Protein AF-A0A3N1SHB2-F1 (afdb_monomer)

Mean predicted aligned error: 11.15 Å

Secondary structure (DSSP, 8-state):
----HHHHHTTS-TT-EEEE-SSSTT-EEEESHHHIIIIIHHHHHTTB-GGG-EEEEEE----SSS---EEEEE--BTTS------PPPPP-----PPPP----

Solvent-accessible surface area (backbone atoms only — not comparable to full-atom values): 6870 Å² total; per-residue (Å²): 136,85,78,66,61,71,69,54,42,75,77,48,52,76,82,37,73,49,72,43,84,78,92,52,101,79,38,48,75,32,64,14,45,62,38,40,61,69,43,48,50,53,60,48,54,79,42,36,40,72,94,52,55,45,79,48,79,75,47,56,85,65,82,66,92,82,70,49,77,46,67,49,75,49,49,45,35,69,83,74,55,74,71,80,84,74,78,76,73,78,82,80,77,74,78,79,75,75,79,81,78,80,76,133

Nearest PDB structures (foldseek):
  7epn-assembly1_A  TM=7.772E-01  e=4.973E-02  Mycolicibacterium smegmatis MC2 155
  7epn-assembly1_B  TM=7.665E-01  e=9.439E-02  Mycolicibacterium smegmatis MC2 155
  6a5g-assembly2_C  TM=7.417E-01  e=2.037E-01  Streptomyces seoulensis

pLDDT: mean 80.7, std 18.77, range [35.28, 97.75]

Radius of gyration: 19.36 Å; Cα contacts (8 Å, |Δi|>4): 107; chains: 1; bounding box: 36×59×47 Å

Foldseek 3Di:
DDDPLVVVLVVDDQQDKDADDDDDPLGDIAGGSCRVVVPSVVVVVVFFPVVFKDKAWPAFPDDDPPTDTDIDIFGDTPVGDGDDPDDDDPPPPDPDDPPDPDDD

Structure (mmCIF, N/CA/C/O backbone):
data_AF-A0A3N1SHB2-F1
#
_entry.id   AF-A0A3N1SHB2-F1
#
loop_
_atom_site.group_PDB
_atom_site.id
_atom_site.type_symbol
_atom_site.label_atom_id
_atom_site.label_alt_id
_atom_site.label_comp_id
_atom_site.label_asym_id
_atom_site.label_entity_id
_atom_site.label_seq_id
_atom_site.pdbx_PDB_ins_code
_atom_site.Cartn_x
_atom_site.Cartn_y
_atom_site.Cartn_z
_atom_site.occupancy
_atom_site.B_iso_or_equiv
_atom_site.auth_seq_id
_atom_site.auth_comp_id
_atom_site.auth_asym_id
_atom_site.auth_atom_id
_atom_site.pdbx_PDB_model_num
ATOM 1 N N . MET A 1 1 ? 15.667 -8.758 -1.452 1.00 46.53 1 MET A N 1
ATOM 2 C CA . MET A 1 1 ? 15.205 -9.162 -0.103 1.00 46.53 1 MET A CA 1
ATOM 3 C C . MET A 1 1 ? 13.737 -9.562 -0.217 1.00 46.53 1 MET A C 1
ATOM 5 O O . MET A 1 1 ? 12.983 -8.793 -0.800 1.00 46.53 1 MET A O 1
ATOM 9 N N . ALA A 1 2 ? 13.334 -10.760 0.211 1.00 63.84 2 ALA A N 1
ATOM 10 C CA . ALA A 1 2 ? 11.915 -11.131 0.247 1.00 63.84 2 ALA A CA 1
ATOM 11 C C . ALA A 1 2 ? 11.353 -10.733 1.620 1.00 63.84 2 ALA A C 1
ATOM 13 O O . ALA A 1 2 ? 11.970 -11.057 2.631 1.00 63.84 2 ALA A O 1
ATOM 14 N N . GLY A 1 3 ? 10.256 -9.973 1.651 1.00 73.81 3 GLY A N 1
ATOM 15 C CA . GLY A 1 3 ? 9.581 -9.615 2.900 1.00 73.81 3 GLY A CA 1
ATOM 16 C C . GLY A 1 3 ? 8.864 -10.817 3.516 1.00 73.81 3 GLY A C 1
ATOM 17 O O . GLY A 1 3 ? 8.511 -11.760 2.807 1.00 73.81 3 GLY A O 1
ATOM 18 N N . ASP A 1 4 ? 8.630 -10.769 4.826 1.00 89.69 4 ASP A N 1
ATOM 19 C CA . ASP A 1 4 ? 7.847 -11.778 5.542 1.00 89.69 4 ASP A CA 1
ATOM 20 C C . ASP A 1 4 ? 6.343 -11.531 5.331 1.00 89.69 4 ASP A C 1
ATOM 22 O O . ASP A 1 4 ? 5.665 -10.869 6.122 1.00 89.69 4 ASP A O 1
ATOM 26 N N . PHE A 1 5 ? 5.829 -12.006 4.194 1.00 89.12 5 PHE A N 1
ATOM 27 C CA . PHE A 1 5 ? 4.421 -11.825 3.838 1.00 89.12 5 PHE A CA 1
ATOM 28 C C . PHE A 1 5 ? 3.471 -12.666 4.687 1.00 89.12 5 PHE A C 1
ATOM 30 O O . PHE A 1 5 ? 2.301 -12.302 4.788 1.00 89.12 5 PHE A O 1
ATOM 37 N N . GLU A 1 6 ? 3.945 -13.750 5.305 1.00 89.75 6 GLU A N 1
ATOM 38 C CA . GLU A 1 6 ? 3.127 -14.550 6.215 1.00 89.75 6 GLU A CA 1
ATOM 39 C C . GLU A 1 6 ? 2.859 -13.763 7.501 1.00 89.75 6 GLU A C 1
ATOM 41 O O . GLU A 1 6 ? 1.698 -13.553 7.862 1.00 89.75 6 GLU A O 1
ATOM 46 N N . ALA A 1 7 ? 3.911 -13.221 8.125 1.00 92.44 7 ALA A N 1
ATOM 47 C CA . ALA A 1 7 ? 3.767 -12.362 9.293 1.00 92.44 7 ALA A CA 1
ATOM 48 C C . ALA A 1 7 ? 2.953 -11.103 8.966 1.00 92.44 7 ALA A C 1
ATOM 50 O O . ALA A 1 7 ? 2.023 -10.762 9.700 1.00 92.44 7 ALA A O 1
ATOM 51 N N . ALA A 1 8 ? 3.234 -10.447 7.832 1.00 91.81 8 ALA A N 1
ATOM 52 C CA . ALA A 1 8 ? 2.514 -9.243 7.420 1.00 91.81 8 ALA A CA 1
ATOM 53 C C . ALA A 1 8 ? 1.009 -9.487 7.284 1.00 91.81 8 ALA A C 1
ATOM 55 O O . ALA A 1 8 ? 0.212 -8.629 7.651 1.00 91.81 8 ALA A O 1
ATOM 56 N N . ARG A 1 9 ? 0.604 -10.668 6.807 1.00 93.81 9 ARG A N 1
ATOM 57 C CA . ARG A 1 9 ? -0.801 -11.033 6.623 1.00 93.81 9 ARG A CA 1
ATOM 58 C C . ARG A 1 9 ? -1.608 -10.983 7.917 1.00 93.81 9 ARG A C 1
ATOM 60 O O . ARG A 1 9 ? -2.764 -10.570 7.888 1.00 93.81 9 ARG A O 1
ATOM 67 N N . SER A 1 10 ? -0.993 -11.367 9.035 1.00 94.62 10 SER A N 1
ATOM 68 C CA . SER A 1 10 ? -1.632 -11.362 10.358 1.00 94.62 10 SER A CA 1
ATOM 69 C C . SER A 1 10 ? -1.985 -9.957 10.867 1.00 94.62 10 SER A C 1
ATOM 71 O O . SER A 1 10 ? -2.809 -9.825 11.767 1.00 94.62 10 SER A O 1
ATOM 73 N N . LEU A 1 11 ? -1.407 -8.910 10.266 1.00 93.44 11 LEU A N 1
ATOM 74 C CA . LEU A 1 11 ? -1.630 -7.512 10.641 1.00 93.44 11 LEU A CA 1
ATOM 75 C C . LEU A 1 11 ? -2.874 -6.893 9.980 1.00 93.44 11 LEU A C 1
ATOM 77 O O . LEU A 1 11 ? -3.256 -5.779 10.328 1.00 93.44 11 LEU A O 1
ATOM 81 N N . TYR A 1 12 ? -3.505 -7.580 9.020 1.00 95.12 12 TYR A N 1
ATOM 82 C CA . TYR A 1 12 ? -4.626 -7.039 8.246 1.00 95.12 12 TYR A CA 1
ATOM 83 C C . TYR A 1 12 ? -5.964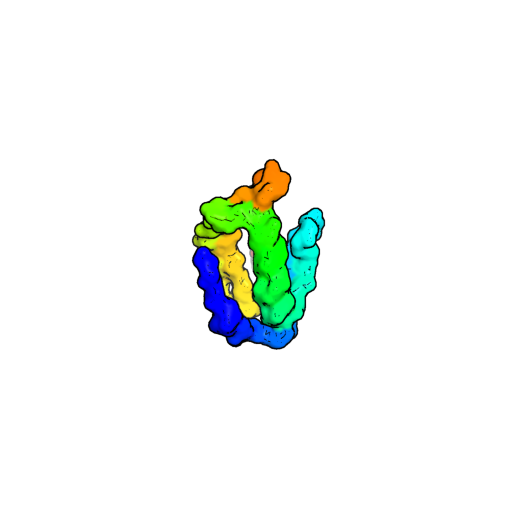 -7.650 8.659 1.00 95.12 12 TYR A C 1
ATOM 85 O O . TYR A 1 12 ? -6.127 -8.869 8.729 1.00 95.12 12 TYR A O 1
ATOM 93 N N . ALA A 1 13 ? -6.976 -6.794 8.815 1.00 97.06 13 ALA A N 1
ATOM 94 C CA . ALA A 1 13 ? -8.363 -7.237 8.871 1.00 97.06 13 ALA A CA 1
ATOM 95 C C . ALA A 1 13 ? -8.808 -7.829 7.512 1.00 97.06 13 ALA A C 1
ATOM 97 O O . ALA A 1 13 ? -8.346 -7.362 6.465 1.00 97.06 13 ALA A O 1
ATOM 98 N N . PRO A 1 14 ? -9.765 -8.781 7.480 1.00 95.81 14 PRO A N 1
ATOM 99 C CA . PRO A 1 14 ? -10.252 -9.369 6.226 1.00 95.81 14 PRO A CA 1
ATOM 100 C C . PRO A 1 14 ? -10.783 -8.340 5.217 1.00 95.81 14 PRO A C 1
ATOM 102 O O . PRO A 1 14 ? -10.636 -8.525 4.013 1.00 95.81 14 PRO A O 1
ATOM 105 N N . GLY A 1 15 ? -11.377 -7.247 5.708 1.00 96.19 15 GLY A N 1
ATOM 106 C CA . GLY A 1 15 ? -11.902 -6.143 4.898 1.00 96.19 15 GLY A CA 1
ATOM 107 C C . GLY A 1 15 ? -10.940 -4.967 4.710 1.00 96.19 15 GLY A C 1
ATOM 108 O O . GLY A 1 15 ? -11.385 -3.908 4.278 1.00 96.19 15 GLY A O 1
ATOM 109 N N . ALA A 1 16 ? -9.657 -5.104 5.066 1.00 97.25 16 ALA A N 1
ATOM 110 C CA . ALA A 1 16 ? -8.690 -4.018 4.931 1.00 97.25 16 ALA A CA 1
ATOM 111 C C . ALA A 1 16 ? -8.568 -3.561 3.471 1.00 97.25 16 ALA A C 1
ATOM 113 O O . ALA A 1 16 ? -8.584 -4.380 2.554 1.00 97.25 16 ALA A O 1
ATOM 114 N N . THR A 1 17 ? -8.418 -2.259 3.255 1.00 97.50 17 THR A N 1
ATOM 115 C CA . THR A 1 17 ? -8.266 -1.678 1.919 1.00 97.50 17 THR A CA 1
ATOM 116 C C . THR A 1 17 ? -6.931 -0.968 1.792 1.00 97.50 17 THR A C 1
ATOM 118 O O . THR A 1 17 ? -6.573 -0.172 2.657 1.00 97.50 17 THR A O 1
ATOM 121 N N . TRP A 1 18 ? -6.238 -1.200 0.684 1.00 96.38 18 TRP A N 1
ATOM 122 C CA . TRP A 1 18 ? -5.108 -0.388 0.246 1.00 96.38 18 TRP A CA 1
ATOM 123 C C . TRP A 1 18 ? -5.542 0.412 -0.975 1.00 96.38 18 TRP A C 1
ATOM 125 O O . TRP A 1 18 ? -6.128 -0.168 -1.884 1.00 96.38 18 TRP A O 1
ATOM 135 N N . THR A 1 19 ? -5.274 1.715 -1.014 1.00 96.31 19 THR A N 1
ATOM 136 C CA . THR A 1 19 ? -5.643 2.568 -2.152 1.00 96.31 19 THR A CA 1
ATOM 13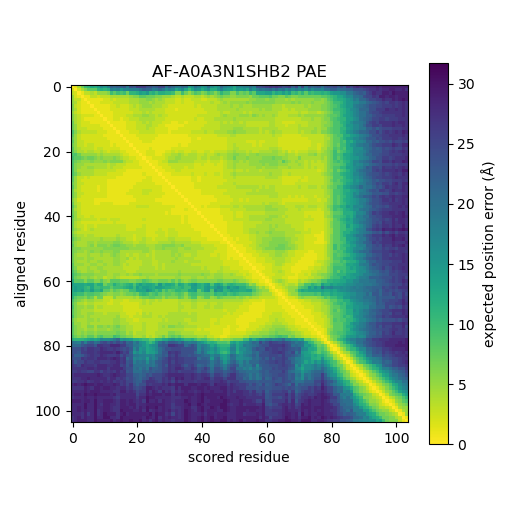7 C C . THR A 1 19 ? -4.421 3.334 -2.627 1.00 96.31 19 THR A C 1
ATOM 139 O O . THR A 1 19 ? -3.814 4.069 -1.852 1.00 96.31 19 THR A O 1
ATOM 142 N N . LEU A 1 20 ? -4.087 3.193 -3.911 1.00 93.50 20 LEU A N 1
ATOM 143 C CA . LEU A 1 20 ? -3.082 4.015 -4.578 1.00 93.50 20 LEU A CA 1
ATOM 144 C C . LEU A 1 20 ? -3.805 5.031 -5.470 1.00 93.50 20 LEU A C 1
ATOM 146 O O . LEU A 1 20 ? -4.345 4.644 -6.513 1.00 93.50 20 LEU A O 1
ATOM 150 N N . PRO A 1 21 ? -3.856 6.314 -5.068 1.00 92.81 21 PRO A N 1
ATOM 151 C CA . PRO A 1 21 ? -4.530 7.341 -5.848 1.00 92.81 21 PRO A CA 1
ATOM 152 C C . PRO A 1 21 ? -3.784 7.634 -7.159 1.00 92.81 21 PRO A C 1
ATOM 154 O O . PRO A 1 21 ? -2.602 7.321 -7.310 1.00 92.81 21 PRO A O 1
ATOM 157 N N . GLY A 1 22 ? -4.475 8.269 -8.106 1.00 91.88 22 GLY A N 1
ATOM 158 C CA . GLY A 1 22 ? -3.914 8.708 -9.387 1.00 91.88 22 GLY A CA 1
ATOM 159 C C . GLY A 1 22 ? -4.482 7.959 -10.592 1.00 91.88 22 GLY A C 1
ATOM 160 O O . GLY A 1 22 ? -5.524 7.318 -10.496 1.00 91.88 22 GLY A O 1
ATOM 161 N N . ASP A 1 23 ? -3.780 8.073 -11.719 1.00 91.38 23 ASP A N 1
ATOM 162 C CA . ASP A 1 23 ? -4.133 7.466 -13.010 1.00 91.38 23 ASP A CA 1
ATOM 163 C C . ASP A 1 23 ? -2.919 6.733 -13.605 1.00 91.38 23 ASP A C 1
ATOM 165 O O . ASP A 1 23 ? -2.436 7.000 -14.705 1.00 91.38 23 ASP A O 1
ATOM 169 N N . LEU A 1 24 ? -2.320 5.866 -12.792 1.00 88.06 24 LEU A N 1
ATOM 170 C CA . LEU A 1 24 ? -1.241 4.979 -13.209 1.00 88.06 24 LEU A CA 1
ATOM 171 C C . LEU A 1 24 ? -1.804 3.575 -13.452 1.00 88.06 24 LEU A C 1
ATOM 173 O O . LEU A 1 24 ? -2.815 3.214 -12.860 1.00 88.06 24 LEU A O 1
ATOM 177 N N . PRO A 1 25 ? -1.114 2.711 -14.218 1.00 88.75 25 PRO A N 1
ATOM 178 C CA . PRO A 1 25 ? -1.539 1.320 -14.403 1.00 88.75 25 PRO A CA 1
ATOM 179 C C . PRO A 1 25 ? -1.672 0.503 -13.110 1.00 88.75 25 PRO A C 1
ATOM 181 O O . PRO A 1 25 ? -2.214 -0.597 -13.145 1.00 88.75 25 PRO A O 1
ATOM 184 N N . LEU A 1 26 ? -1.107 0.993 -12.002 1.00 89.50 26 LEU A N 1
ATOM 185 C CA . LEU A 1 26 ? -1.259 0.401 -10.678 1.00 89.50 26 LEU A CA 1
ATOM 186 C C . LEU A 1 26 ? -2.344 1.108 -9.852 1.00 89.50 26 LEU A C 1
ATOM 188 O O . LEU A 1 26 ? -2.728 0.557 -8.846 1.00 89.50 26 LEU A O 1
ATOM 192 N N . SER A 1 27 ? -2.842 2.292 -10.214 1.00 93.31 27 SER A N 1
ATOM 193 C CA . SER A 1 27 ? -3.829 3.023 -9.406 1.00 93.31 27 SER A CA 1
ATOM 194 C C . SER A 1 27 ? -5.123 2.227 -9.207 1.00 93.31 27 SER A C 1
ATOM 196 O O . SER A 1 27 ? -5.574 1.507 -10.098 1.00 93.31 27 SER A O 1
ATOM 198 N N . GLY A 1 28 ? -5.726 2.365 -8.027 1.00 95.31 28 GLY A N 1
ATOM 199 C CA . GLY A 1 28 ? -6.929 1.628 -7.646 1.00 95.31 28 GLY A CA 1
ATOM 200 C C . GLY A 1 28 ? -6.971 1.272 -6.163 1.00 95.31 28 GLY A C 1
ATOM 201 O O . GLY A 1 28 ? -6.159 1.754 -5.369 1.00 95.31 28 GLY A O 1
ATOM 202 N N . THR A 1 29 ? -7.935 0.422 -5.805 1.00 97.56 29 THR A N 1
ATOM 203 C CA . THR A 1 29 ? -8.127 -0.093 -4.445 1.00 97.56 29 THR A CA 1
ATOM 204 C C . THR A 1 29 ? -8.078 -1.619 -4.447 1.00 97.56 29 THR A C 1
ATOM 206 O O . THR A 1 29 ? -8.775 -2.264 -5.229 1.00 97.56 29 THR A O 1
ATOM 209 N N . TRP A 1 30 ? -7.294 -2.195 -3.536 1.00 97.25 30 TRP A N 1
ATOM 210 C CA . TRP A 1 30 ? -7.225 -3.635 -3.272 1.00 97.25 30 TRP A CA 1
ATOM 211 C C . TRP A 1 30 ? -7.844 -3.923 -1.912 1.00 97.25 30 TRP A C 1
ATOM 213 O O . TRP A 1 30 ? -7.513 -3.257 -0.929 1.00 97.25 30 TRP A O 1
ATOM 223 N N . THR A 1 31 ? -8.712 -4.930 -1.847 1.00 97.75 31 THR A N 1
ATOM 224 C CA . THR A 1 31 ? -9.432 -5.299 -0.623 1.00 97.75 31 THR A CA 1
ATOM 225 C C . THR A 1 31 ? -9.017 -6.683 -0.143 1.00 97.75 31 THR A C 1
ATOM 227 O O . THR A 1 31 ? -9.091 -7.660 -0.886 1.00 97.75 31 THR A O 1
ATOM 230 N N . GLY A 1 32 ? -8.631 -6.759 1.125 1.00 97.12 32 GLY A N 1
ATOM 231 C CA . GLY A 1 32 ? -8.227 -7.969 1.821 1.00 97.12 32 GLY A CA 1
ATOM 232 C C . GLY A 1 32 ? -6.735 -8.291 1.674 1.00 97.12 32 GLY A C 1
ATOM 233 O O . GLY A 1 32 ? -6.106 -7.941 0.669 1.00 97.12 32 GLY A O 1
ATOM 234 N N . PRO A 1 33 ? -6.151 -8.990 2.664 1.00 96.19 33 PRO A N 1
ATOM 235 C CA . PRO A 1 33 ? -4.717 -9.269 2.711 1.00 96.19 33 PRO A CA 1
ATOM 236 C C . PRO A 1 33 ? -4.184 -10.032 1.490 1.00 96.19 33 PRO A C 1
ATOM 238 O O . PRO A 1 33 ? -3.056 -9.779 1.076 1.00 96.19 33 PRO A O 1
ATOM 241 N N . ASP A 1 34 ? -4.982 -10.921 0.883 1.00 94.75 34 ASP A N 1
ATOM 242 C CA . ASP A 1 34 ? -4.612 -11.615 -0.362 1.00 94.75 34 ASP A CA 1
ATOM 243 C C . ASP A 1 34 ? -4.358 -10.654 -1.510 1.00 94.75 34 ASP A C 1
ATOM 245 O O . ASP A 1 34 ? -3.329 -10.733 -2.172 1.00 94.75 34 ASP A O 1
ATOM 249 N N . ARG A 1 35 ? -5.290 -9.727 -1.737 1.00 95.50 35 ARG A N 1
ATOM 250 C CA . ARG A 1 35 ? -5.194 -8.768 -2.838 1.00 95.50 35 ARG A CA 1
ATOM 251 C C . ARG A 1 35 ? -4.071 -7.773 -2.573 1.00 95.50 35 ARG A C 1
ATOM 253 O O . ARG A 1 35 ? -3.285 -7.468 -3.466 1.00 95.50 35 ARG A O 1
ATOM 260 N N . ILE A 1 36 ? -3.965 -7.294 -1.333 1.00 95.31 36 ILE A N 1
ATOM 261 C CA . ILE A 1 36 ? -2.947 -6.317 -0.942 1.00 95.31 36 ILE A CA 1
ATOM 262 C C . ILE A 1 36 ? -1.546 -6.930 -1.069 1.00 95.31 36 ILE A C 1
ATOM 264 O O . ILE A 1 36 ? -0.721 -6.417 -1.821 1.00 95.31 36 ILE A O 1
ATOM 268 N N . LEU A 1 37 ? -1.259 -8.041 -0.394 1.00 94.12 37 LEU A N 1
ATOM 269 C CA . LEU A 1 37 ? 0.097 -8.603 -0.359 1.00 94.12 37 LEU A CA 1
ATOM 270 C C . LEU A 1 37 ? 0.406 -9.495 -1.567 1.00 94.12 37 LEU A C 1
ATOM 272 O O . LEU A 1 37 ? 1.524 -9.473 -2.075 1.00 94.12 37 LEU A O 1
ATOM 276 N N . GLY A 1 38 ? -0.571 -10.276 -2.027 1.00 92.38 38 GLY A N 1
ATOM 277 C CA . GLY A 1 38 ? -0.396 -11.277 -3.080 1.00 92.38 38 GLY A CA 1
ATOM 278 C C . GLY A 1 38 ? -0.565 -10.751 -4.503 1.00 92.38 38 GLY A C 1
ATOM 279 O O . GLY A 1 38 ? -0.051 -11.376 -5.424 1.00 92.38 38 GLY A O 1
ATOM 280 N N . GLU A 1 39 ? -1.233 -9.612 -4.708 1.00 93.06 39 GLU A N 1
ATOM 281 C CA . GLU A 1 39 ? -1.434 -9.047 -6.053 1.00 93.06 39 GLU A CA 1
ATOM 282 C C . GLU A 1 39 ? -0.798 -7.662 -6.204 1.00 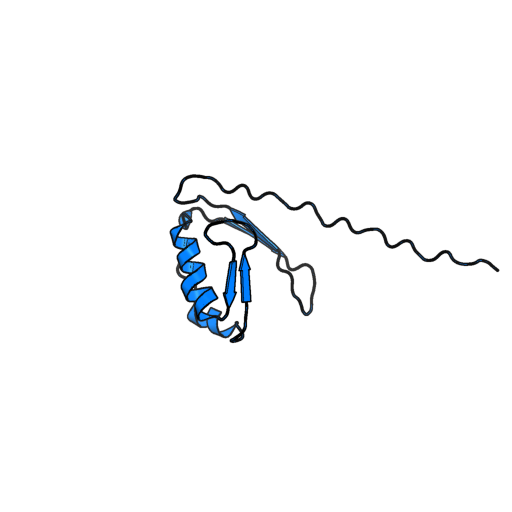93.06 39 GLU A C 1
ATOM 284 O O . GLU A 1 39 ? -0.040 -7.442 -7.151 1.00 93.06 39 GLU A O 1
ATOM 289 N N . SER A 1 40 ? -1.036 -6.734 -5.267 1.00 91.62 40 SER A N 1
ATOM 290 C CA . SER A 1 40 ? -0.536 -5.358 -5.417 1.00 91.62 40 SER A CA 1
ATOM 291 C C . SER A 1 40 ? 0.995 -5.269 -5.336 1.00 91.62 40 SER A C 1
ATOM 293 O O . SER A 1 40 ? 1.621 -4.579 -6.143 1.00 91.62 40 SER A O 1
ATOM 295 N N . VAL A 1 41 ? 1.623 -6.017 -4.419 1.00 89.75 41 VAL A N 1
ATOM 296 C CA . VAL A 1 41 ? 3.083 -5.998 -4.250 1.00 89.75 41 VAL A CA 1
ATOM 297 C C . VAL A 1 41 ? 3.802 -6.633 -5.448 1.00 89.75 41 VAL A C 1
ATOM 299 O O . VAL A 1 41 ? 4.729 -6.002 -5.966 1.00 89.75 41 VAL A O 1
ATOM 302 N N . PRO A 1 42 ? 3.396 -7.813 -5.963 1.00 90.00 42 PRO A N 1
ATOM 303 C CA . PRO A 1 42 ? 3.935 -8.333 -7.220 1.00 90.00 42 PRO A CA 1
ATOM 304 C C . PRO A 1 42 ? 3.736 -7.377 -8.398 1.00 90.00 42 PRO A C 1
ATOM 306 O O . PRO A 1 42 ? 4.705 -7.065 -9.086 1.00 90.00 42 PRO A O 1
ATOM 309 N N . ALA A 1 43 ? 2.537 -6.807 -8.565 1.00 90.62 43 ALA A N 1
ATOM 310 C 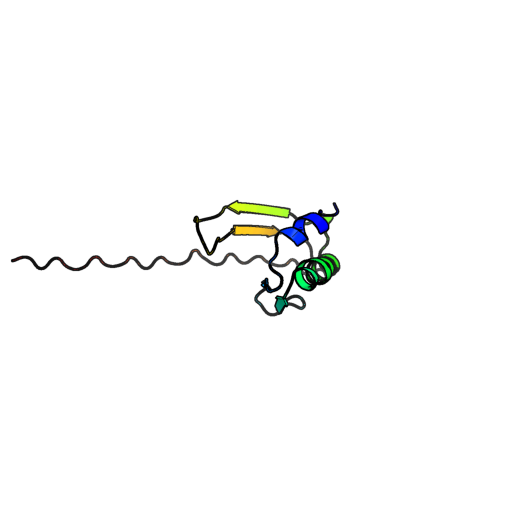CA . ALA A 1 43 ? 2.265 -5.861 -9.647 1.00 90.62 43 ALA A CA 1
ATOM 311 C C . ALA A 1 43 ? 3.165 -4.611 -9.592 1.00 90.62 43 ALA A C 1
ATOM 313 O O . ALA A 1 43 ? 3.530 -4.060 -10.637 1.00 90.62 43 ALA A O 1
ATOM 314 N N . MET A 1 44 ? 3.543 -4.168 -8.389 1.00 89.06 44 MET A N 1
ATOM 315 C CA . MET A 1 44 ? 4.507 -3.088 -8.186 1.00 89.06 44 MET A CA 1
ATOM 316 C C . MET A 1 44 ? 5.942 -3.519 -8.534 1.00 89.06 44 MET A C 1
ATOM 318 O O . MET A 1 44 ? 6.648 -2.791 -9.233 1.00 89.06 44 MET A O 1
ATOM 322 N N . ARG A 1 45 ? 6.367 -4.722 -8.125 1.00 86.69 45 ARG A N 1
ATOM 323 C CA . ARG A 1 45 ? 7.698 -5.280 -8.446 1.00 86.69 45 ARG A CA 1
ATOM 324 C C . ARG A 1 45 ? 7.910 -5.503 -9.945 1.00 86.69 45 ARG A C 1
ATOM 326 O O . ARG A 1 45 ? 9.013 -5.277 -10.438 1.00 86.69 45 ARG A O 1
ATOM 333 N N . ASP A 1 46 ? 6.858 -5.861 -10.673 1.00 90.44 46 ASP A N 1
ATOM 334 C CA . ASP A 1 46 ? 6.893 -6.026 -12.132 1.00 90.44 46 ASP A CA 1
ATOM 335 C C . ASP A 1 46 ? 7.139 -4.708 -12.883 1.00 90.44 46 ASP A C 1
ATOM 337 O O . ASP A 1 46 ? 7.443 -4.712 -14.075 1.00 90.44 46 ASP A O 1
ATOM 341 N N . ARG A 1 47 ? 7.006 -3.560 -12.205 1.00 89.94 47 ARG A N 1
ATOM 342 C CA . ARG A 1 47 ? 7.131 -2.219 -12.799 1.00 89.94 47 ARG A CA 1
ATOM 343 C C . ARG A 1 47 ? 8.340 -1.433 -12.297 1.00 89.94 47 ARG A C 1
ATOM 345 O O . ARG A 1 47 ? 8.719 -0.449 -12.937 1.00 89.94 47 ARG A O 1
ATOM 352 N N . LEU A 1 48 ? 8.949 -1.849 -11.188 1.00 88.88 48 LEU A N 1
ATOM 353 C CA . LEU A 1 48 ? 10.053 -1.149 -10.526 1.00 88.88 48 LEU A CA 1
ATOM 354 C C . LEU A 1 48 ? 11.343 -1.971 -10.564 1.00 88.88 48 LEU A C 1
ATOM 356 O O . LEU A 1 48 ? 11.327 -3.191 -10.385 1.00 88.88 48 LEU A O 1
ATOM 360 N N . GLU A 1 49 ? 12.472 -1.295 -10.764 1.00 90.38 49 GLU A N 1
ATOM 361 C CA . GLU A 1 49 ? 13.785 -1.893 -10.533 1.00 90.38 49 GLU A CA 1
ATOM 362 C C . GLU A 1 49 ? 14.024 -1.945 -9.025 1.00 90.38 49 GLU A C 1
ATOM 364 O O . GLU A 1 49 ? 14.384 -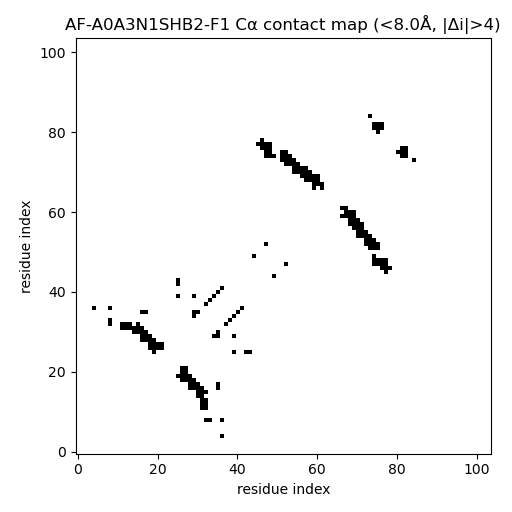0.947 -8.401 1.00 90.38 49 GLU A O 1
ATOM 369 N N . THR A 1 50 ? 13.775 -3.106 -8.419 1.00 85.62 50 THR A N 1
ATOM 370 C CA . THR A 1 50 ? 13.749 -3.259 -6.957 1.00 85.62 50 THR A CA 1
ATOM 371 C C . THR A 1 50 ? 15.064 -2.893 -6.281 1.00 85.62 50 THR A C 1
ATOM 373 O O . THR A 1 50 ? 15.042 -2.422 -5.150 1.00 85.62 50 THR A O 1
ATOM 376 N N . ASP A 1 51 ? 16.187 -3.055 -6.980 1.00 88.25 51 ASP A N 1
ATOM 377 C CA . ASP A 1 51 ? 17.521 -2.746 -6.452 1.00 88.25 51 ASP A CA 1
ATOM 378 C C . ASP A 1 51 ? 17.821 -1.238 -6.441 1.00 88.25 51 ASP A C 1
ATOM 380 O O . ASP A 1 51 ? 18.795 -0.805 -5.836 1.00 88.25 51 ASP A O 1
ATOM 384 N N . SER A 1 52 ? 16.973 -0.429 -7.086 1.00 89.12 52 SER A N 1
ATOM 385 C CA . SER A 1 52 ? 17.061 1.038 -7.086 1.00 89.12 52 SER A CA 1
ATOM 386 C C . SER A 1 52 ? 16.137 1.705 -6.066 1.00 89.12 52 SER A C 1
ATOM 388 O O . SER A 1 52 ? 16.086 2.932 -6.009 1.00 89.12 52 SER A O 1
ATOM 390 N N . LEU A 1 53 ? 15.351 0.920 -5.318 1.00 87.94 53 LEU A N 1
ATOM 391 C CA . LEU A 1 53 ? 14.371 1.469 -4.390 1.00 87.94 53 LEU A CA 1
ATOM 392 C C . LEU A 1 53 ? 15.046 2.014 -3.135 1.00 87.94 53 LEU A C 1
ATOM 394 O O . LEU A 1 53 ? 15.684 1.282 -2.382 1.00 87.94 53 LEU A O 1
ATOM 398 N N . GLU A 1 54 ? 14.808 3.290 -2.876 1.00 90.12 54 GLU A N 1
ATOM 399 C CA . GLU A 1 54 ? 15.191 3.984 -1.656 1.00 90.12 54 GLU A CA 1
ATOM 400 C C . GLU A 1 54 ? 13.926 4.385 -0.897 1.00 90.12 54 GLU A C 1
ATOM 402 O O . GLU A 1 54 ? 12.996 4.954 -1.478 1.00 90.12 54 GLU A O 1
ATOM 407 N N . PHE A 1 55 ? 13.898 4.099 0.404 1.00 89.38 55 PHE A N 1
ATOM 408 C CA . PHE A 1 55 ? 12.809 4.464 1.306 1.00 89.38 55 PHE A CA 1
ATOM 409 C C . PHE A 1 55 ? 13.337 5.393 2.397 1.00 89.38 55 PHE A C 1
ATOM 411 O O . PHE A 1 55 ? 14.320 5.082 3.065 1.00 89.38 55 PHE A O 1
ATOM 418 N N . GLU A 1 56 ? 12.656 6.514 2.590 1.00 94.06 56 GLU A N 1
ATOM 419 C CA . GLU A 1 56 ? 12.961 7.521 3.601 1.00 94.06 56 GLU A CA 1
ATOM 420 C C . GLU A 1 56 ? 11.715 7.699 4.471 1.00 94.06 56 GLU A C 1
ATOM 422 O O . GLU A 1 56 ? 10.695 8.201 4.005 1.00 94.06 56 GLU A O 1
ATOM 427 N N . PHE A 1 57 ? 11.758 7.197 5.707 1.00 94.12 57 PHE A N 1
ATOM 428 C CA . PHE A 1 57 ? 10.636 7.289 6.642 1.00 94.12 57 PHE A CA 1
ATOM 429 C C . PHE A 1 57 ? 10.681 8.625 7.384 1.00 94.12 57 PHE A C 1
ATOM 431 O O . PHE A 1 57 ? 11.667 8.919 8.055 1.00 94.12 57 PHE A O 1
ATOM 438 N N . GLU A 1 58 ? 9.616 9.414 7.275 1.00 94.38 58 GLU A N 1
ATOM 439 C CA . GLU A 1 58 ? 9.550 10.776 7.823 1.00 94.38 58 GLU A CA 1
ATOM 440 C C . GLU A 1 58 ? 8.941 10.781 9.230 1.00 94.38 58 GLU A C 1
ATOM 442 O O . GLU A 1 58 ? 9.339 11.566 10.091 1.00 94.38 58 GLU A O 1
ATOM 447 N N . GLY A 1 59 ? 7.992 9.877 9.494 1.00 92.06 59 GLY A N 1
ATOM 448 C CA . GLY A 1 59 ? 7.424 9.697 10.824 1.00 92.06 59 GLY A CA 1
ATOM 449 C C . GLY A 1 59 ? 5.950 9.314 10.834 1.00 92.06 59 GLY A C 1
ATOM 450 O O . GLY A 1 59 ? 5.352 8.958 9.820 1.00 92.06 59 GLY A O 1
ATOM 451 N N . VAL A 1 60 ? 5.372 9.405 12.030 1.00 94.19 60 VAL A N 1
ATOM 452 C CA . VAL A 1 60 ? 3.952 9.169 12.304 1.00 94.19 60 VAL A CA 1
ATOM 453 C C . VAL A 1 60 ? 3.395 10.420 12.991 1.00 94.19 60 VAL A C 1
ATOM 455 O O . VAL A 1 60 ? 3.477 10.530 14.217 1.00 94.19 60 VAL A O 1
ATOM 458 N N . PRO A 1 61 ? 2.931 11.434 12.240 1.00 86.75 61 PRO A N 1
ATOM 459 C CA . PRO A 1 61 ? 2.433 12.670 12.832 1.00 86.75 61 PRO A CA 1
ATOM 460 C C . PRO A 1 61 ? 1.051 12.451 13.462 1.00 86.75 61 PRO A C 1
ATOM 462 O O . PRO A 1 61 ? 0.014 12.698 12.850 1.00 86.75 61 PRO A O 1
ATOM 465 N N . GLY A 1 62 ? 1.049 12.002 14.715 1.00 84.94 62 GLY A N 1
ATOM 466 C CA . GLY A 1 62 ? -0.148 11.817 15.530 1.00 84.94 62 GLY A CA 1
ATOM 467 C C . GLY A 1 62 ? -0.269 10.411 16.110 1.00 84.94 62 GLY A C 1
ATOM 468 O O . GLY A 1 62 ? 0.337 9.459 15.630 1.00 84.94 62 GLY A O 1
ATOM 469 N N . GLU A 1 63 ? -1.083 10.299 17.153 1.00 82.12 63 GLU A N 1
ATOM 470 C CA . GLU A 1 63 ? -1.428 9.041 17.815 1.00 82.12 63 GLU A CA 1
ATOM 471 C C . GLU A 1 63 ? -2.956 8.865 17.779 1.00 82.12 63 GLU A C 1
ATOM 473 O O . GLU A 1 63 ? -3.692 9.854 17.823 1.00 82.12 63 GLU A O 1
ATOM 478 N N . GLY A 1 64 ? -3.440 7.620 17.710 1.00 82.25 64 GLY A N 1
ATOM 479 C CA . GLY A 1 64 ? -4.873 7.288 17.698 1.00 82.25 64 GLY A CA 1
ATOM 480 C C . GLY A 1 64 ? -5.367 6.679 16.383 1.00 82.25 64 GLY A C 1
ATOM 481 O O . GLY A 1 64 ? -4.577 6.257 15.548 1.00 82.25 64 GLY A 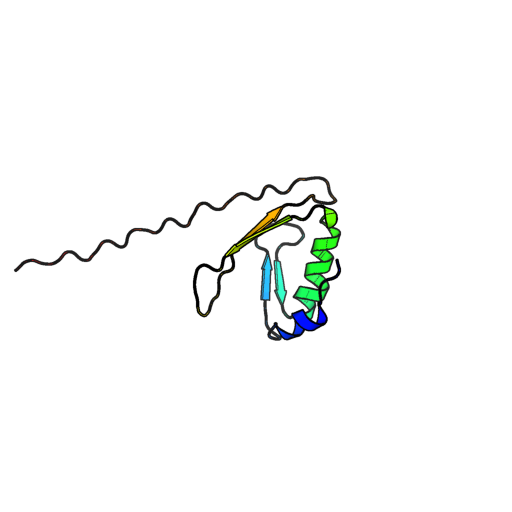O 1
ATOM 482 N N . GLU A 1 65 ? -6.687 6.604 16.206 1.00 86.19 65 GLU A N 1
ATOM 483 C CA . GLU A 1 65 ? -7.327 6.050 15.005 1.00 86.19 65 GLU A CA 1
ATOM 484 C C . GLU A 1 65 ? -8.072 7.171 14.249 1.00 86.19 65 GLU A C 1
ATOM 486 O O . GLU A 1 65 ? -9.017 7.739 14.807 1.00 86.19 65 GLU A O 1
ATOM 491 N N . PRO A 1 66 ? -7.684 7.522 13.001 1.00 88.31 66 PRO A N 1
ATOM 492 C CA . PRO A 1 66 ? -6.667 6.886 12.153 1.00 88.31 66 PRO A CA 1
ATOM 493 C C . PRO A 1 66 ? -5.216 7.300 12.472 1.00 88.31 66 PRO A C 1
ATOM 495 O O . PRO A 1 66 ? -4.956 8.434 12.868 1.00 88.31 66 PRO A O 1
ATOM 498 N N . VAL A 1 67 ? -4.271 6.394 12.192 1.00 92.69 67 VAL A N 1
ATOM 499 C CA . VAL A 1 67 ? -2.824 6.673 12.186 1.00 92.69 67 VAL A CA 1
ATOM 500 C C . VAL A 1 67 ? -2.398 7.141 10.792 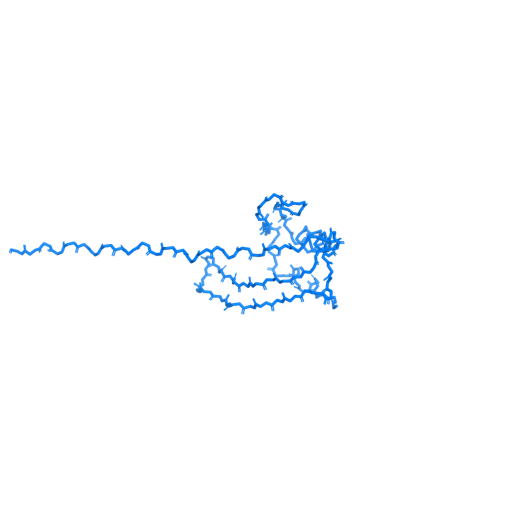1.00 92.69 67 VAL A C 1
ATOM 502 O O . VAL A 1 67 ? -2.752 6.507 9.796 1.00 92.69 67 VAL A O 1
ATOM 505 N N . LEU A 1 68 ? -1.601 8.211 10.716 1.00 92.44 68 LEU A N 1
ATOM 506 C CA . LEU A 1 68 ? -0.936 8.647 9.486 1.00 92.44 68 LEU A CA 1
ATOM 507 C C . LEU A 1 68 ? 0.554 8.318 9.572 1.00 92.44 68 LEU A C 1
ATOM 509 O O . LEU A 1 68 ? 1.215 8.740 10.512 1.00 92.44 68 LEU A O 1
ATOM 513 N N . ALA A 1 69 ? 1.075 7.599 8.584 1.00 92.56 69 ALA A N 1
ATOM 514 C CA . ALA A 1 69 ? 2.506 7.394 8.403 1.00 92.56 69 ALA A CA 1
ATOM 515 C C . ALA A 1 69 ? 2.961 8.130 7.141 1.00 92.56 69 ALA A C 1
ATOM 517 O O . ALA A 1 69 ? 2.303 8.047 6.103 1.00 92.56 69 ALA A O 1
ATOM 518 N N . GLU A 1 70 ? 4.083 8.834 7.234 1.00 94.69 70 GLU A N 1
ATOM 519 C CA . GLU A 1 70 ? 4.675 9.583 6.130 1.00 94.69 70 GLU A CA 1
ATOM 520 C C . GLU A 1 70 ? 6.029 8.983 5.755 1.00 94.69 70 GLU A C 1
ATOM 522 O O . GLU A 1 70 ? 6.881 8.712 6.606 1.00 94.69 70 GLU A O 1
ATOM 527 N N . TRP A 1 71 ? 6.229 8.765 4.459 1.00 95.38 71 TRP A N 1
ATOM 528 C CA . TRP A 1 71 ? 7.496 8.315 3.902 1.00 95.38 71 TRP A CA 1
ATOM 529 C C . TRP A 1 71 ? 7.637 8.771 2.451 1.00 95.38 71 TRP A C 1
ATOM 531 O O . TRP A 1 71 ? 6.651 9.005 1.748 1.00 95.38 71 TRP A O 1
ATOM 541 N N . ASN A 1 72 ? 8.880 8.859 1.991 1.00 93.25 72 ASN A N 1
ATOM 542 C CA . ASN A 1 72 ? 9.243 9.076 0.602 1.00 93.25 72 ASN A CA 1
ATOM 543 C C . ASN A 1 72 ? 9.837 7.796 0.009 1.00 93.25 72 ASN A C 1
ATOM 545 O O . ASN A 1 72 ? 10.612 7.088 0.652 1.00 93.25 72 ASN A O 1
ATOM 549 N N . THR A 1 73 ? 9.496 7.518 -1.248 1.00 90.31 73 THR A N 1
ATOM 550 C CA . THR A 1 73 ? 10.080 6.413 -2.014 1.00 90.31 73 THR A CA 1
ATOM 551 C C . THR A 1 73 ? 10.656 6.952 -3.314 1.00 90.31 73 THR A C 1
ATOM 553 O O . THR A 1 73 ? 9.978 7.678 -4.045 1.00 90.31 73 THR A O 1
ATOM 556 N N . ARG A 1 74 ? 11.905 6.594 -3.614 1.00 90.31 74 ARG A N 1
ATOM 557 C CA . ARG A 1 74 ? 12.569 6.880 -4.893 1.00 90.31 74 ARG A CA 1
ATOM 558 C C . ARG A 1 74 ? 12.961 5.564 -5.550 1.00 90.31 74 ARG A C 1
ATOM 560 O O . ARG A 1 74 ? 13.245 4.593 -4.863 1.00 90.31 74 ARG A O 1
ATOM 567 N N . GLY A 1 75 ? 12.945 5.522 -6.876 1.00 89.31 75 GLY A N 1
ATOM 568 C CA . GLY A 1 75 ? 13.372 4.345 -7.620 1.00 89.31 75 GLY A CA 1
ATOM 569 C C . GLY A 1 75 ? 13.171 4.486 -9.119 1.00 89.31 75 GLY A C 1
ATOM 570 O O . GLY A 1 75 ? 12.405 5.329 -9.596 1.00 89.31 75 GLY A O 1
ATOM 571 N N . ALA A 1 76 ? 13.873 3.646 -9.867 1.00 89.31 76 ALA A N 1
ATOM 572 C CA . ALA A 1 76 ? 13.738 3.551 -11.306 1.00 89.31 76 ALA A CA 1
ATOM 573 C C . ALA A 1 76 ? 12.542 2.667 -11.684 1.00 89.31 76 ALA A C 1
ATOM 575 O O . ALA A 1 76 ? 12.319 1.583 -11.139 1.00 89.31 76 ALA A O 1
ATOM 576 N N . SER A 1 77 ? 11.779 3.129 -12.670 1.00 87.88 77 SER A N 1
ATOM 577 C CA . SER A 1 77 ? 10.807 2.291 -13.364 1.00 87.88 77 SER A CA 1
ATOM 578 C C . SER A 1 77 ? 11.521 1.398 -14.377 1.00 87.8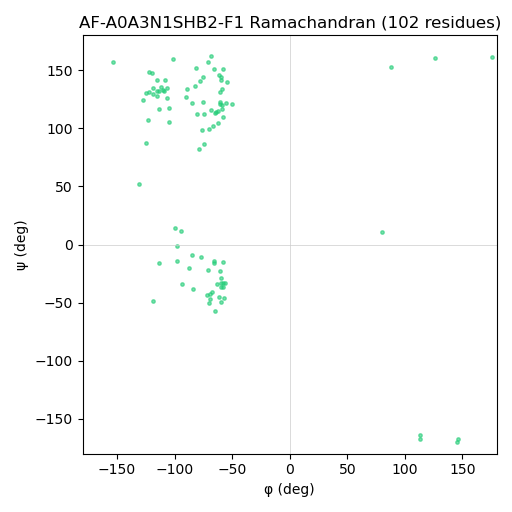8 77 SER A C 1
ATOM 580 O O . SER A 1 77 ? 12.379 1.875 -15.121 1.00 87.88 77 SER A O 1
ATOM 582 N N . ARG A 1 78 ? 11.078 0.141 -14.495 1.00 87.56 78 ARG A N 1
ATOM 583 C CA . ARG A 1 78 ? 11.529 -0.797 -15.538 1.00 87.56 78 ARG A CA 1
ATOM 584 C C . ARG A 1 78 ? 11.234 -0.300 -16.958 1.00 87.56 78 ARG A C 1
ATOM 586 O O . ARG A 1 78 ? 11.887 -0.713 -17.907 1.00 87.56 78 ARG A O 1
ATOM 593 N N . THR A 1 79 ? 10.258 0.598 -17.124 1.00 77.69 79 THR A N 1
ATOM 594 C CA . THR A 1 79 ? 9.848 1.144 -18.430 1.00 77.69 79 THR A CA 1
ATOM 595 C C . THR A 1 79 ? 10.427 2.536 -18.721 1.00 77.69 79 THR A C 1
ATOM 597 O O . THR A 1 79 ? 9.965 3.215 -19.636 1.00 77.69 79 THR A O 1
ATOM 600 N N . GLY A 1 80 ? 11.435 2.987 -17.962 1.00 56.12 80 GLY A N 1
ATOM 601 C CA . GLY A 1 80 ? 12.314 4.093 -18.366 1.00 56.12 80 GLY A CA 1
ATOM 602 C C . GLY A 1 80 ? 11.793 5.525 -18.181 1.00 56.12 80 GLY A C 1
ATOM 603 O O . GLY A 1 80 ? 12.437 6.455 -18.660 1.00 56.12 80 GLY A O 1
ATOM 604 N N . ARG A 1 81 ? 10.680 5.757 -17.470 1.00 57.16 81 ARG A N 1
ATOM 605 C CA . ARG A 1 81 ? 10.340 7.110 -16.983 1.00 57.16 81 ARG A CA 1
ATOM 606 C C . ARG A 1 81 ? 10.618 7.206 -15.482 1.00 57.16 81 ARG A C 1
ATOM 608 O O . ARG A 1 81 ? 9.964 6.490 -14.725 1.00 57.16 81 ARG A O 1
ATOM 615 N N . PRO A 1 82 ? 11.545 8.070 -15.032 1.00 53.19 82 PRO A N 1
ATOM 616 C CA . PRO A 1 82 ? 11.652 8.388 -13.617 1.00 53.19 82 PRO A CA 1
ATOM 617 C C . PRO A 1 82 ? 10.326 9.006 -13.162 1.00 53.19 82 PRO A C 1
ATOM 619 O O . PRO A 1 82 ? 9.877 10.006 -13.725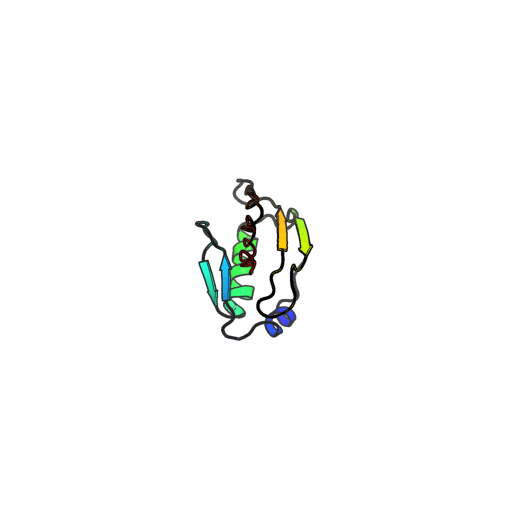 1.00 53.19 82 PRO A O 1
ATOM 622 N N . GLY A 1 83 ? 9.671 8.392 -12.178 1.00 55.00 83 GLY A N 1
ATOM 623 C CA . GLY A 1 83 ? 8.516 8.999 -11.529 1.00 55.00 83 GLY A CA 1
ATOM 624 C C . GLY A 1 83 ? 8.996 10.200 -10.724 1.00 55.00 83 GLY A C 1
ATOM 625 O O . GLY A 1 83 ? 9.784 10.041 -9.796 1.00 55.00 83 GLY A O 1
ATOM 626 N N . VAL A 1 84 ? 8.562 11.409 -11.083 1.00 47.78 84 VAL A N 1
ATOM 627 C CA . VAL A 1 84 ? 8.784 12.572 -10.222 1.00 47.78 84 VAL A CA 1
ATOM 628 C C . VAL A 1 84 ? 7.822 12.463 -9.039 1.00 47.78 84 VAL A C 1
ATOM 630 O O . VAL A 1 84 ? 6.606 12.535 -9.205 1.00 47.78 84 VAL A O 1
ATOM 633 N N . SER A 1 85 ? 8.358 12.250 -7.837 1.00 49.47 85 SER A N 1
ATOM 634 C CA . SER A 1 85 ? 7.605 12.496 -6.607 1.00 49.47 85 SER A CA 1
ATOM 635 C C . SER A 1 85 ? 7.444 14.011 -6.479 1.00 49.47 85 SER A C 1
ATOM 637 O O . SER A 1 85 ? 8.387 14.723 -6.130 1.00 49.47 85 SER A O 1
ATOM 639 N N . ALA A 1 86 ? 6.280 14.534 -6.861 1.00 39.09 86 ALA A N 1
ATOM 640 C CA . ALA A 1 86 ? 5.931 15.918 -6.583 1.00 39.09 86 ALA A CA 1
ATOM 641 C C . ALA A 1 86 ? 5.445 15.993 -5.132 1.00 39.09 86 ALA A C 1
ATOM 643 O O . ALA A 1 86 ? 4.385 15.455 -4.815 1.00 39.09 86 ALA A O 1
ATOM 644 N N . ARG A 1 87 ? 6.214 16.656 -4.255 1.00 42.94 87 ARG A N 1
ATOM 645 C CA . ARG A 1 87 ? 5.762 17.010 -2.900 1.00 42.94 87 ARG A CA 1
ATOM 646 C C . ARG A 1 87 ? 4.396 17.704 -2.990 1.00 42.94 87 ARG A C 1
ATOM 648 O O . ARG A 1 87 ? 4.330 18.785 -3.584 1.00 42.94 87 ARG A O 1
ATOM 655 N N . PRO A 1 88 ? 3.334 17.187 -2.355 1.00 42.06 88 PRO A N 1
ATOM 656 C CA . PRO A 1 88 ? 2.230 18.042 -1.957 1.00 42.06 88 PRO A CA 1
ATOM 657 C C . PRO A 1 88 ? 2.794 19.097 -0.995 1.00 42.06 88 PRO A C 1
ATOM 659 O O . PRO A 1 88 ? 3.550 18.767 -0.079 1.00 42.06 88 PRO A O 1
ATOM 662 N N . GLY A 1 89 ? 2.484 20.376 -1.219 1.00 35.28 89 GLY A N 1
ATOM 663 C CA . GLY A 1 89 ? 2.801 21.418 -0.241 1.00 35.28 89 GLY A CA 1
ATOM 664 C C . GLY A 1 89 ? 2.142 21.097 1.108 1.00 35.28 89 GLY A C 1
ATOM 665 O O . GLY A 1 89 ? 1.098 20.439 1.121 1.00 35.28 89 GLY A O 1
ATOM 666 N N . PRO A 1 90 ? 2.720 21.536 2.241 1.00 43.50 90 PRO A N 1
ATOM 667 C CA . PRO A 1 90 ? 2.128 21.283 3.548 1.00 43.50 90 PRO A CA 1
ATOM 668 C C . PRO A 1 90 ? 0.677 21.790 3.571 1.00 43.50 90 PRO A C 1
ATOM 670 O O . PRO A 1 90 ? 0.409 22.866 3.018 1.00 43.50 90 PRO A O 1
ATOM 673 N N . PRO A 1 91 ? -0.264 21.058 4.201 1.00 44.81 91 PRO A N 1
ATOM 674 C CA . PRO A 1 91 ? -1.630 21.533 4.344 1.00 44.81 91 PRO A CA 1
ATOM 675 C C . PRO A 1 91 ? -1.591 22.898 5.027 1.00 44.81 91 PRO A C 1
ATOM 677 O O . PRO A 1 91 ? -1.038 23.062 6.119 1.00 44.81 91 PRO A O 1
ATOM 680 N N . THR A 1 92 ? -2.143 23.911 4.362 1.00 44.59 92 THR A N 1
ATOM 681 C CA . THR A 1 92 ? -2.224 25.254 4.924 1.00 44.59 92 THR A CA 1
ATOM 682 C C . THR A 1 92 ? -3.170 25.174 6.117 1.00 44.59 92 THR A C 1
ATOM 684 O O . THR A 1 92 ? -4.386 25.109 5.948 1.00 44.59 92 THR A O 1
ATOM 687 N N . ARG A 1 93 ? -2.633 25.139 7.343 1.00 45.41 93 ARG A N 1
ATOM 688 C CA . ARG A 1 93 ? -3.456 25.305 8.546 1.00 45.41 93 ARG A CA 1
ATOM 689 C C . ARG A 1 93 ? -4.070 26.696 8.467 1.00 45.41 93 ARG A C 1
ATOM 691 O O . ARG A 1 93 ? -3.377 27.689 8.675 1.00 45.41 93 ARG A O 1
ATOM 698 N N . THR A 1 94 ? -5.357 26.780 8.143 1.00 49.00 94 THR A N 1
ATOM 699 C CA . THR A 1 94 ? -6.111 28.020 8.307 1.00 49.00 94 THR A CA 1
ATOM 700 C C . THR A 1 94 ? -6.037 28.389 9.789 1.00 49.00 94 THR A C 1
ATOM 702 O O . THR A 1 94 ? -6.446 27.576 10.623 1.00 49.00 94 THR A O 1
ATOM 705 N N . PRO A 1 95 ? -5.485 29.554 10.170 1.00 44.31 95 PRO A N 1
ATOM 706 C CA . PRO A 1 95 ? -5.499 29.954 11.564 1.00 44.31 95 PRO A CA 1
ATOM 707 C C . PRO A 1 95 ? -6.955 30.151 11.985 1.00 44.31 95 PRO A C 1
ATOM 709 O O . PRO A 1 95 ? -7.649 31.039 11.485 1.00 44.31 95 PRO A O 1
ATOM 712 N N . THR A 1 96 ? -7.431 29.304 12.898 1.00 54.31 96 THR A N 1
ATOM 713 C CA . THR A 1 96 ? -8.715 29.490 13.570 1.00 54.31 96 THR A CA 1
ATOM 714 C C . THR A 1 96 ? -8.676 30.842 14.273 1.00 54.31 96 THR A C 1
ATOM 716 O O . THR A 1 96 ? -7.936 31.033 15.238 1.00 54.31 96 THR A O 1
ATOM 719 N N . ARG A 1 97 ? -9.440 31.813 13.761 1.00 45.75 97 ARG A N 1
ATOM 720 C CA . ARG A 1 97 ? -9.579 33.133 14.381 1.00 45.75 97 ARG A CA 1
ATOM 721 C C . ARG A 1 97 ? -10.174 32.933 15.781 1.00 45.75 97 ARG A C 1
ATOM 723 O O . ARG A 1 97 ? -11.261 32.359 15.864 1.00 45.75 97 ARG A O 1
ATOM 730 N N . PRO A 1 98 ? -9.527 33.386 16.869 1.00 54.00 98 PRO A N 1
ATOM 731 C CA . PRO A 1 98 ? -10.134 33.285 18.188 1.00 54.00 98 PRO A CA 1
ATOM 732 C C . PRO A 1 98 ? -11.444 34.092 18.217 1.00 54.00 98 PRO A C 1
ATOM 734 O O . PRO A 1 98 ? -11.547 35.125 17.534 1.00 54.00 98 PRO A O 1
ATOM 737 N N . PRO A 1 99 ? -12.466 33.641 18.967 1.00 56.78 99 PRO A N 1
ATOM 738 C CA . PRO A 1 99 ? -13.696 34.403 19.123 1.00 56.78 99 PRO A CA 1
ATOM 739 C C . PRO A 1 99 ? -13.369 35.772 19.731 1.00 56.78 99 PRO A C 1
ATOM 741 O O . PRO A 1 99 ? -12.599 35.877 20.687 1.00 56.78 99 PRO A O 1
ATOM 744 N N . ARG A 1 100 ? -13.935 36.839 19.151 1.00 55.69 100 ARG A N 1
ATOM 745 C CA . ARG A 1 100 ? -13.839 38.190 19.718 1.00 55.69 100 ARG A CA 1
ATOM 746 C C . ARG A 1 100 ? -14.439 38.143 21.119 1.00 55.69 100 ARG A C 1
ATOM 748 O O . ARG A 1 100 ? -15.629 37.882 21.258 1.00 55.69 100 ARG A O 1
ATOM 755 N N . ALA A 1 101 ? -13.624 38.412 22.134 1.00 58.78 101 ALA A N 1
ATOM 756 C CA . ALA A 1 101 ? -14.129 38.687 23.467 1.00 58.78 101 ALA A CA 1
ATOM 757 C C . ALA A 1 101 ? -14.997 39.951 23.397 1.00 58.78 101 ALA A C 1
ATOM 759 O O . ALA A 1 101 ? -14.501 41.037 23.082 1.00 58.78 101 ALA A O 1
ATOM 760 N N . SER A 1 102 ? -16.295 39.800 23.651 1.00 55.69 102 SER A N 1
ATOM 761 C CA . SER A 1 102 ? -17.176 40.923 23.952 1.00 55.69 102 SER A CA 1
ATOM 762 C C . SER A 1 102 ? -16.706 41.521 25.274 1.00 55.69 102 SER A C 1
ATOM 764 O O . SER A 1 102 ? -16.748 40.853 26.306 1.00 55.69 102 SER A O 1
ATOM 766 N N . ARG A 1 103 ? -16.183 42.749 25.235 1.00 53.41 103 ARG A N 1
ATOM 767 C CA . ARG A 1 103 ? -15.941 43.525 26.454 1.00 53.41 103 ARG A CA 1
ATOM 768 C C . ARG A 1 103 ? -17.281 44.071 26.978 1.00 53.41 103 ARG A C 1
ATOM 770 O O . ARG A 1 103 ? -18.127 44.388 26.141 1.00 53.41 103 ARG A O 1
ATOM 777 N N . PRO A 1 104 ? -17.458 44.137 28.310 1.00 62.03 104 PRO A N 1
ATOM 778 C CA . PRO A 1 104 ? -18.643 44.704 28.951 1.00 62.03 104 PRO A CA 1
ATOM 779 C C . PRO A 1 104 ? -18.761 46.214 28.726 1.00 62.03 104 PRO A C 1
ATOM 781 O O . PRO A 1 104 ? -17.710 46.864 28.504 1.00 62.03 104 PRO A O 1
#

Sequence (104 aa):
MAGDFEAARSLYAPGATWTLPGDLPLSGTWTGPDRILGESVPAMRDRLETDSLEFEFEGVPGEGEPVLAEWNTRGASRTGRPGVSARPGPPTRTPTRPPRASRP